Protein AF-A0A356WZ59-F1 (afdb_monomer)

Foldseek 3Di:
DDPCVVVVVVVVVVVVVVPPDDDPPDDDDPVNVVVCCCVPPPVNVVVVVVVVVVVVVVVVVVVVVDDDDDDDD

Secondary structure (DSSP, 8-state):
--TTHHHHHHHHHHHHHTT-PPPP-----HHHHHHHHHHH-HHHHHHHHHHHHHHHHHHHHHHHTSPP-----

pLDDT: mean 86.06, std 11.05, range [52.22, 98.31]

Solvent-accessible surface area (backbone atoms only — not comparable to full-atom values): 4637 Å² total; per-residue (Å²): 132,72,84,60,56,66,58,51,53,51,51,54,55,56,61,59,58,78,70,66,73,72,80,79,81,80,81,74,51,71,67,57,50,52,52,52,43,58,74,67,29,69,66,48,52,50,51,52,51,51,51,53,50,51,52,51,52,54,52,49,57,55,52,72,75,45,90,82,87,80,90,83,132

Mean predicted aligned error: 11.89 Å

Nearest PDB structures (foldseek):
  8yb5-assembly1_B  TM=2.788E-01  e=5.021E+00  Severe acute respiratory syndrome coronavirus 2

Radius of gyration: 30.38 Å; Cα contacts (8 Å, |Δi|>4): 5; chains: 1; bounding box: 58×14×86 Å

Structure (mmCIF, N/CA/C/O backbone):
data_AF-A0A356WZ59-F1
#
_entry.id   AF-A0A356WZ59-F1
#
loop_
_atom_site.group_PDB
_atom_site.id
_atom_site.type_symbol
_atom_site.label_atom_id
_atom_site.label_alt_id
_atom_site.label_comp_id
_atom_site.label_asym_id
_atom_site.label_entity_id
_atom_site.label_seq_id
_atom_site.pdbx_PDB_ins_code
_atom_site.Cartn_x
_atom_site.Cartn_y
_atom_site.Cartn_z
_atom_site.occupancy
_atom_site.B_iso_or_equiv
_atom_site.auth_seq_id
_atom_site.auth_comp_id
_atom_site.auth_asym_id
_atom_site.auth_atom_id
_atom_site.pdbx_PDB_model_num
ATOM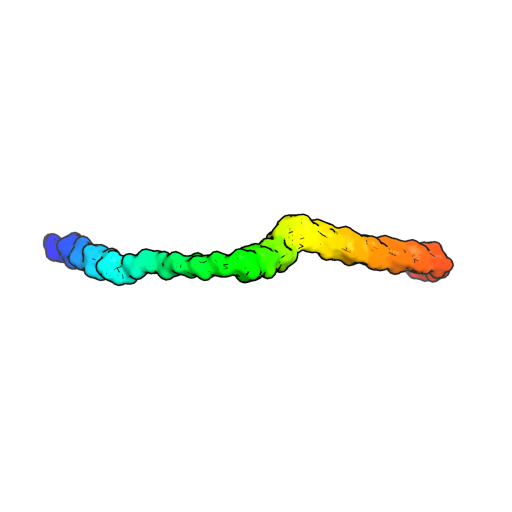 1 N N . MET A 1 1 ? 15.046 4.182 58.587 1.00 52.22 1 MET A N 1
ATOM 2 C CA . MET A 1 1 ? 14.481 4.028 57.227 1.00 52.22 1 MET A CA 1
ATOM 3 C C . MET A 1 1 ? 12.972 3.915 57.355 1.00 52.22 1 MET A C 1
ATOM 5 O O . MET A 1 1 ? 12.489 2.988 57.993 1.00 52.22 1 MET A O 1
ATOM 9 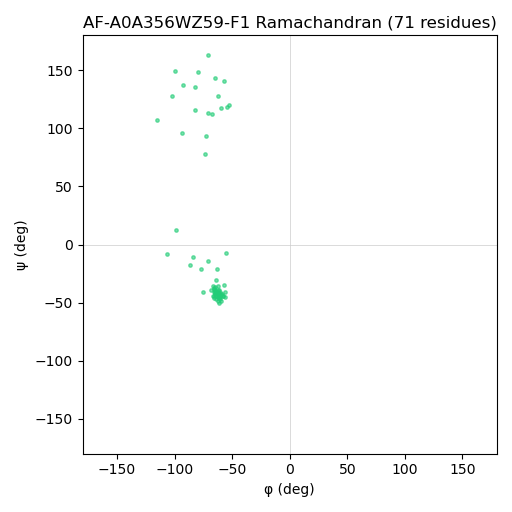N N . ASN A 1 2 ? 12.245 4.932 56.898 1.00 59.19 2 ASN A N 1
ATOM 10 C CA . ASN A 1 2 ? 10.867 5.186 57.319 1.00 59.19 2 ASN A CA 1
ATOM 11 C C . ASN A 1 2 ? 9.921 4.117 56.747 1.00 59.19 2 ASN A C 1
ATOM 13 O O . ASN A 1 2 ? 9.696 4.073 55.541 1.00 59.19 2 ASN A O 1
ATOM 17 N N . LYS A 1 3 ? 9.346 3.278 57.623 1.00 67.69 3 LYS A N 1
ATOM 18 C CA . LYS A 1 3 ? 8.393 2.188 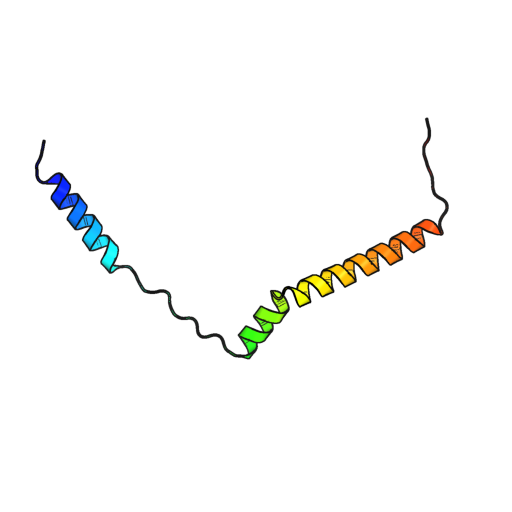57.309 1.00 67.69 3 LYS A CA 1
ATOM 19 C C . LYS A 1 3 ? 7.138 2.629 56.525 1.00 67.69 3 LYS A C 1
ATOM 21 O O . LYS A 1 3 ? 6.373 1.779 56.089 1.00 67.69 3 LYS A O 1
ATOM 26 N N . PHE A 1 4 ? 6.943 3.933 56.330 1.00 72.06 4 PHE A N 1
ATOM 27 C CA . PHE A 1 4 ? 5.817 4.541 55.618 1.00 72.06 4 PHE A CA 1
ATOM 28 C C . PHE A 1 4 ? 6.018 4.665 54.095 1.00 72.06 4 PHE A C 1
ATOM 30 O O . PHE A 1 4 ? 5.038 4.797 53.369 1.00 72.06 4 PHE A O 1
ATOM 37 N N . TYR A 1 5 ? 7.256 4.564 53.588 1.00 79.56 5 TYR A N 1
ATOM 38 C CA . TYR A 1 5 ? 7.545 4.582 52.143 1.00 79.56 5 TYR A CA 1
ATOM 39 C C . TYR A 1 5 ? 6.816 3.506 51.315 1.00 79.56 5 TYR A C 1
ATOM 41 O O . TYR A 1 5 ? 6.266 3.859 50.270 1.00 79.56 5 TYR A O 1
ATOM 49 N N . PRO A 1 6 ? 6.754 2.222 51.730 1.00 82.69 6 PRO A N 1
ATOM 50 C CA . PRO A 1 6 ? 6.040 1.216 50.944 1.00 82.69 6 PRO A CA 1
ATOM 51 C C . PRO A 1 6 ? 4.531 1.482 50.902 1.00 82.69 6 PRO A C 1
ATOM 53 O O . PRO A 1 6 ? 3.907 1.294 49.864 1.00 82.69 6 PRO A O 1
ATOM 56 N N . ALA A 1 7 ? 3.947 1.987 51.993 1.00 83.31 7 ALA A N 1
ATOM 57 C CA . ALA A 1 7 ? 2.529 2.337 52.039 1.00 83.31 7 ALA A CA 1
ATOM 58 C C . ALA A 1 7 ? 2.197 3.507 51.096 1.00 83.31 7 ALA A C 1
ATOM 60 O O . ALA A 1 7 ? 1.169 3.484 50.424 1.00 83.31 7 ALA A O 1
ATOM 61 N N . PHE A 1 8 ? 3.094 4.492 50.994 1.00 85.25 8 PHE A N 1
ATOM 62 C CA . PHE A 1 8 ? 2.953 5.602 50.054 1.00 85.25 8 PHE A CA 1
ATOM 63 C C . PHE A 1 8 ? 3.015 5.138 48.589 1.00 85.25 8 PHE A C 1
ATOM 65 O O . PHE A 1 8 ? 2.189 5.553 47.782 1.00 85.25 8 PHE A O 1
ATOM 72 N N . LEU A 1 9 ? 3.932 4.223 48.251 1.00 84.56 9 LEU A N 1
ATOM 73 C CA . LEU A 1 9 ? 4.018 3.648 46.901 1.00 84.56 9 LEU A CA 1
ATOM 74 C C . LEU A 1 9 ? 2.756 2.866 46.513 1.00 84.56 9 LEU A C 1
ATOM 76 O O . LEU A 1 9 ? 2.272 3.001 45.391 1.00 84.56 9 LEU A O 1
ATOM 80 N N . ILE A 1 10 ? 2.196 2.094 47.447 1.00 86.38 10 ILE A N 1
ATOM 81 C CA . ILE A 1 10 ? 0.947 1.352 47.227 1.00 86.38 10 ILE A CA 1
ATOM 82 C C . ILE A 1 10 ? -0.226 2.316 47.018 1.00 86.38 10 ILE A C 1
ATOM 84 O O . ILE A 1 10 ? -1.035 2.109 46.116 1.00 86.38 10 ILE A O 1
ATOM 88 N N . LEU A 1 11 ? -0.298 3.398 47.799 1.00 85.62 11 LEU A N 1
ATOM 89 C CA . LEU A 1 11 ? -1.335 4.420 47.655 1.00 85.62 11 LEU A CA 1
ATOM 90 C C . LEU A 1 11 ? -1.284 5.086 46.270 1.00 85.62 11 LEU A C 1
ATOM 92 O O . LEU A 1 11 ? -2.315 5.216 45.616 1.00 85.62 11 LEU A O 1
ATOM 96 N N . VAL A 1 12 ? -0.089 5.459 45.800 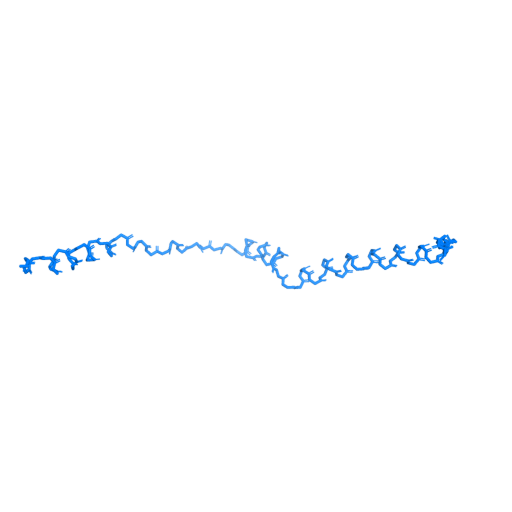1.00 85.19 12 VAL A N 1
ATOM 97 C CA . VAL A 1 12 ? 0.105 6.055 44.466 1.00 85.19 12 VAL A CA 1
ATOM 98 C C . VAL A 1 12 ? -0.304 5.079 43.361 1.00 85.19 12 VAL A C 1
ATOM 100 O O . VAL A 1 12 ? -0.972 5.477 42.408 1.00 85.19 12 VAL A O 1
ATOM 103 N N . PHE A 1 13 ? 0.041 3.797 43.505 1.00 81.06 13 PHE A N 1
ATOM 104 C CA . PHE A 1 13 ? -0.331 2.768 42.536 1.00 81.06 13 PHE A CA 1
ATOM 105 C C . PHE A 1 13 ? -1.853 2.579 42.457 1.00 81.06 13 PHE A C 1
ATOM 107 O O . PHE A 1 13 ? -2.416 2.552 41.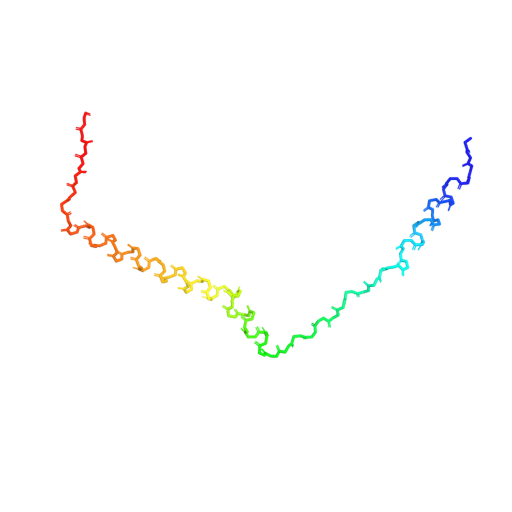367 1.00 81.06 13 PHE A O 1
ATOM 114 N N . ILE A 1 14 ? -2.533 2.534 43.607 1.00 83.38 14 ILE A N 1
ATOM 115 C CA . ILE A 1 14 ? -3.994 2.412 43.686 1.00 83.38 14 ILE A CA 1
ATOM 116 C C . ILE A 1 14 ? -4.677 3.620 43.029 1.00 83.38 14 ILE A C 1
ATOM 118 O O . ILE A 1 14 ? -5.537 3.439 42.168 1.00 83.38 14 ILE A O 1
ATOM 122 N N . VAL A 1 15 ? -4.252 4.845 43.356 1.00 81.06 15 VAL A N 1
ATOM 123 C CA . VAL A 1 15 ? -4.824 6.078 42.782 1.00 81.06 15 VAL A CA 1
ATOM 124 C C . VAL A 1 15 ? -4.612 6.156 41.262 1.00 81.06 15 VAL A C 1
ATOM 126 O O . VAL A 1 15 ? -5.505 6.599 40.541 1.00 81.06 15 VAL A O 1
ATOM 129 N N . GLY A 1 16 ? -3.474 5.669 40.755 1.00 76.31 16 GLY A N 1
ATOM 130 C CA . GLY A 1 16 ? -3.177 5.644 39.320 1.00 76.31 16 GLY A CA 1
ATOM 131 C C . GLY A 1 16 ? -4.119 4.757 38.495 1.00 76.31 16 GLY A C 1
ATOM 132 O O . GLY A 1 16 ? -4.406 5.078 37.345 1.00 76.31 16 GLY A O 1
ATOM 133 N N . THR A 1 17 ? -4.653 3.678 39.077 1.00 73.94 17 THR A N 1
ATOM 134 C CA . THR A 1 17 ? -5.532 2.736 38.353 1.00 73.94 17 THR A CA 1
ATOM 135 C C . THR A 1 17 ? -6.966 3.231 38.147 1.00 73.94 17 THR A C 1
ATOM 137 O O . THR A 1 17 ? -7.633 2.775 37.222 1.00 73.94 17 THR A O 1
ATOM 140 N N . PHE A 1 18 ? -7.443 4.200 38.939 1.00 67.81 18 PHE A N 1
ATOM 141 C CA . PHE A 1 18 ? -8.820 4.710 38.831 1.00 67.81 18 PHE A CA 1
ATOM 142 C C . PHE A 1 18 ? -9.086 5.544 37.569 1.00 67.81 18 PHE A C 1
ATOM 144 O O . PHE A 1 18 ? -10.243 5.772 37.234 1.00 67.81 18 PHE A O 1
ATOM 151 N N . ASN A 1 19 ? -8.041 5.978 36.858 1.00 65.56 19 ASN A N 1
ATOM 152 C CA . ASN A 1 19 ? -8.159 6.758 35.618 1.00 65.56 19 ASN A CA 1
ATOM 153 C C . ASN A 1 19 ? -8.000 5.905 34.349 1.00 65.56 19 ASN A C 1
ATOM 155 O O . ASN A 1 19 ? -7.832 6.445 33.256 1.00 65.56 19 ASN A O 1
ATOM 159 N N . LEU A 1 20 ? -8.043 4.574 34.471 1.00 67.81 20 LEU A N 1
ATOM 160 C CA . LEU A 1 20 ? -8.084 3.676 33.321 1.00 67.81 20 LEU A CA 1
ATOM 161 C C . LEU A 1 20 ? -9.483 3.734 32.693 1.00 67.81 20 LEU A C 1
ATOM 163 O O . LEU A 1 20 ? -10.321 2.861 32.910 1.00 67.81 20 LEU A O 1
ATOM 167 N N . HIS A 1 21 ? -9.745 4.791 31.925 1.00 66.94 21 HIS A N 1
ATOM 168 C CA . HIS A 1 21 ? -10.859 4.804 30.989 1.00 66.94 21 HIS A CA 1
ATOM 169 C C . HIS A 1 21 ? -10.648 3.652 30.001 1.00 66.94 21 HIS A C 1
ATOM 171 O O . HIS A 1 21 ? -9.636 3.596 29.299 1.00 66.94 21 HIS A O 1
ATOM 177 N N . ALA A 1 22 ? -11.574 2.692 30.004 1.00 69.69 22 ALA A N 1
ATOM 178 C CA . ALA A 1 22 ? -11.601 1.637 29.005 1.00 69.69 22 ALA A CA 1
ATOM 179 C C . ALA A 1 22 ? -11.692 2.276 27.614 1.00 69.69 22 ALA A C 1
ATOM 181 O O . ALA A 1 22 ? -12.364 3.289 27.440 1.00 69.69 22 ALA A O 1
ATOM 182 N N . GLN A 1 23 ? -10.971 1.696 26.656 1.00 71.31 23 GLN A N 1
ATOM 183 C CA . GLN A 1 23 ? -10.872 2.195 25.290 1.00 71.31 23 GLN A CA 1
ATOM 184 C C . GLN A 1 23 ? -12.281 2.402 24.718 1.00 71.31 23 GLN A C 1
ATOM 186 O O . GLN A 1 23 ? -13.060 1.447 24.669 1.00 71.31 23 GLN A O 1
ATOM 191 N N . ASP A 1 24 ? -12.611 3.637 24.327 1.00 68.81 24 ASP A N 1
ATOM 192 C CA . ASP A 1 24 ? -13.903 3.947 23.721 1.00 68.81 24 ASP A CA 1
ATOM 193 C C . ASP A 1 24 ? -14.112 3.024 22.517 1.00 68.81 24 ASP A C 1
ATOM 195 O O . ASP A 1 24 ? -13.318 3.003 21.571 1.00 68.81 24 ASP A O 1
ATOM 199 N N . GLN A 1 25 ? -15.157 2.198 22.584 1.00 71.62 25 GLN A N 1
ATOM 200 C CA . GLN A 1 25 ? -15.457 1.231 21.542 1.00 71.62 25 GLN A CA 1
ATOM 201 C C . GLN A 1 25 ? -16.000 1.982 20.326 1.00 71.62 25 GLN A C 1
ATOM 203 O O . GLN A 1 25 ? -17.193 2.261 20.227 1.00 71.62 25 GLN A O 1
ATOM 208 N N . GLN A 1 26 ? -15.108 2.319 19.396 1.00 72.69 26 GLN A N 1
ATOM 209 C CA . GLN A 1 26 ? -15.490 2.918 18.127 1.00 72.69 26 GLN A CA 1
ATOM 210 C C . GLN A 1 26 ? -16.259 1.883 17.300 1.00 72.69 26 GLN A C 1
ATOM 212 O O . GLN A 1 26 ? -15.711 0.867 16.868 1.00 72.69 26 GLN A O 1
ATOM 217 N N . THR A 1 27 ? -17.551 2.123 17.096 1.00 82.00 27 THR A N 1
ATOM 218 C CA . THR A 1 27 ? -18.375 1.318 16.200 1.00 82.00 27 THR A CA 1
ATOM 219 C C . THR A 1 27 ? -18.156 1.801 14.774 1.00 82.00 27 THR A C 1
ATOM 221 O O . THR A 1 27 ? -18.458 2.941 14.435 1.00 82.00 27 THR A O 1
ATOM 224 N N . LEU A 1 28 ? -17.592 0.934 13.936 1.00 86.31 28 LEU A N 1
ATOM 225 C CA . LEU A 1 28 ? -17.441 1.219 12.515 1.00 86.31 28 LEU A CA 1
ATOM 226 C C . LEU A 1 28 ? -18.750 0.912 11.796 1.00 86.31 28 LEU A C 1
ATOM 228 O O . LEU A 1 28 ? -19.363 -0.140 12.003 1.00 86.31 28 LEU A O 1
ATOM 232 N N . THR A 1 29 ? -19.161 1.813 10.915 1.00 93.25 29 THR A N 1
ATOM 233 C CA . THR A 1 29 ? -20.219 1.525 9.951 1.00 93.25 29 THR A CA 1
ATOM 234 C C . THR A 1 29 ? -19.718 0.544 8.887 1.00 93.25 29 THR A C 1
ATOM 236 O O . THR A 1 29 ? -18.512 0.332 8.703 1.00 93.25 29 THR A O 1
ATOM 239 N N . LEU A 1 30 ? -20.650 -0.079 8.161 1.00 91.56 30 LEU A N 1
ATOM 240 C CA . LEU A 1 30 ? -20.307 -0.975 7.054 1.00 91.56 30 LEU A CA 1
ATOM 241 C C . LEU A 1 30 ? -19.479 -0.248 5.984 1.00 91.56 30 LEU A C 1
ATOM 243 O O . LEU A 1 30 ? -18.487 -0.792 5.510 1.00 91.56 30 LEU A O 1
ATOM 247 N N . GLU A 1 31 ? -19.861 0.983 5.646 1.00 92.75 31 GLU A N 1
ATOM 248 C CA . GLU A 1 31 ? -19.171 1.789 4.637 1.00 92.75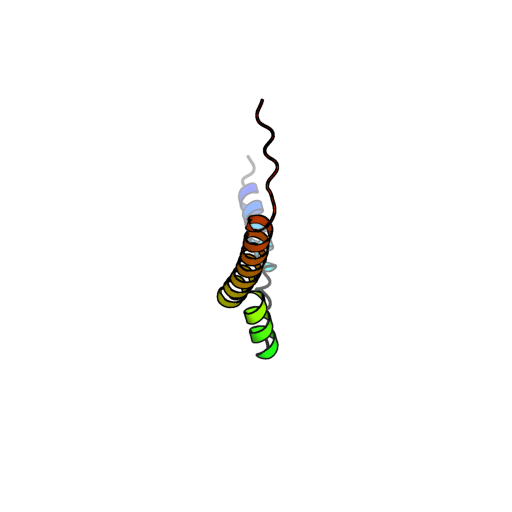 31 GLU A CA 1
ATOM 249 C C . GLU A 1 31 ? -17.734 2.111 5.064 1.00 92.75 31 GLU A C 1
ATOM 251 O O . GLU A 1 31 ? -16.793 1.882 4.307 1.00 92.75 31 GLU A O 1
ATOM 256 N N . GLU A 1 32 ? -17.535 2.544 6.313 1.00 91.44 32 GLU A N 1
ATOM 257 C CA . GLU A 1 32 ? -16.193 2.791 6.858 1.00 91.44 32 GLU A CA 1
ATOM 258 C C . GLU A 1 32 ? -15.343 1.522 6.857 1.00 91.44 32 GLU A C 1
ATOM 260 O O . GLU A 1 32 ? -14.170 1.558 6.493 1.00 91.44 32 GLU A O 1
ATOM 265 N N . SER A 1 33 ? -15.937 0.379 7.202 1.00 92.19 33 SER A N 1
ATOM 266 C CA . SER A 1 33 ? -15.243 -0.909 7.184 1.00 92.19 33 SER A CA 1
ATOM 267 C C . SER A 1 33 ? -14.799 -1.295 5.769 1.00 92.19 33 SER A C 1
ATOM 269 O O . SER A 1 33 ? -13.680 -1.777 5.581 1.00 92.19 33 SER A O 1
ATOM 271 N N . ILE A 1 34 ? -15.647 -1.056 4.763 1.00 92.31 34 ILE A N 1
ATOM 272 C CA . ILE A 1 34 ? -15.326 -1.304 3.352 1.00 92.31 34 ILE A CA 1
ATOM 273 C C . ILE A 1 34 ? -14.212 -0.368 2.885 1.00 92.31 34 ILE A C 1
ATOM 275 O O . ILE A 1 34 ? -13.267 -0.821 2.237 1.00 92.31 34 ILE A O 1
ATOM 279 N N . GLU A 1 35 ? -14.280 0.916 3.225 1.00 93.00 35 GLU A N 1
ATOM 280 C CA . GLU A 1 35 ? -13.273 1.889 2.810 1.00 93.00 35 GLU A CA 1
ATOM 281 C C . GLU A 1 35 ? -11.913 1.602 3.463 1.00 93.00 35 GLU A C 1
ATOM 283 O O . GLU A 1 35 ? -10.894 1.528 2.770 1.00 93.00 35 GLU A O 1
ATOM 288 N N . ILE A 1 36 ? -11.897 1.294 4.764 1.00 90.12 36 ILE A N 1
ATOM 289 C CA . ILE A 1 36 ? -10.691 0.851 5.474 1.00 90.12 36 ILE A CA 1
ATOM 290 C C . ILE A 1 36 ? -10.119 -0.409 4.815 1.00 90.12 36 ILE A C 1
ATOM 292 O O . ILE A 1 36 ? -8.907 -0.486 4.593 1.00 90.12 36 ILE A O 1
ATOM 296 N N . ALA A 1 37 ? -10.961 -1.383 4.457 1.00 90.31 37 ALA A N 1
ATOM 297 C CA . ALA A 1 37 ? -10.520 -2.604 3.790 1.00 90.31 37 ALA A CA 1
ATO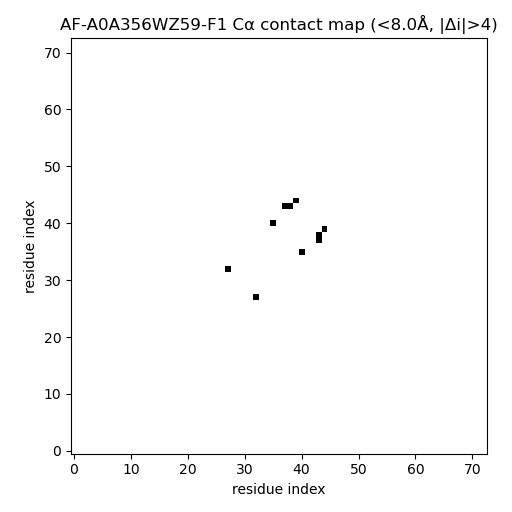M 298 C C . ALA A 1 37 ? -9.963 -2.329 2.384 1.00 90.31 37 ALA A C 1
ATOM 300 O O . ALA A 1 37 ? -8.929 -2.882 2.009 1.00 90.31 37 ALA A O 1
ATOM 301 N N . LYS A 1 38 ? -10.576 -1.445 1.596 1.00 89.00 38 LYS A N 1
ATOM 302 C CA . LYS A 1 38 ? -10.054 -1.057 0.276 1.00 89.00 38 LYS A CA 1
ATOM 303 C C . LYS A 1 38 ? -8.678 -0.403 0.378 1.00 89.00 38 LYS A C 1
ATOM 305 O O . LYS A 1 38 ? -7.809 -0.696 -0.443 1.00 89.00 38 LYS A O 1
ATOM 310 N N . GLN A 1 39 ? -8.462 0.431 1.389 1.00 87.62 39 GLN A N 1
ATOM 311 C CA . GLN A 1 39 ? -7.191 1.123 1.599 1.00 87.62 39 GLN A CA 1
ATOM 312 C C . GLN A 1 39 ? -6.103 0.198 2.161 1.00 87.62 39 GLN A C 1
ATOM 314 O O . GLN A 1 39 ? -4.955 0.252 1.721 1.00 87.62 39 GLN A O 1
ATOM 319 N N . ASN A 1 40 ? -6.457 -0.683 3.100 1.00 88.75 40 ASN A N 1
ATOM 320 C CA . ASN A 1 40 ? -5.482 -1.443 3.886 1.00 88.75 40 ASN A CA 1
ATOM 321 C C . ASN A 1 40 ? -5.373 -2.927 3.504 1.00 88.75 40 ASN A C 1
ATOM 323 O O . ASN A 1 40 ? -4.470 -3.615 3.987 1.00 88.75 40 ASN A O 1
ATOM 327 N N . SER A 1 41 ? -6.253 -3.454 2.645 1.00 93.31 41 SER A N 1
ATOM 328 C CA . SER A 1 41 ? -6.241 -4.885 2.322 1.00 93.31 41 SER A CA 1
ATOM 329 C C . SER A 1 41 ? -4.961 -5.314 1.592 1.00 93.31 41 SER A C 1
ATOM 331 O O . SER A 1 41 ? -4.463 -4.609 0.703 1.00 93.31 41 SER A O 1
ATOM 333 N N . PRO A 1 42 ? -4.451 -6.527 1.882 1.00 93.75 42 PRO A N 1
ATOM 334 C CA . PRO A 1 42 ? -3.332 -7.111 1.146 1.00 93.75 42 PRO A CA 1
ATOM 335 C C . PRO A 1 42 ? -3.596 -7.222 -0.360 1.00 93.75 42 PRO A C 1
ATOM 337 O O . PRO A 1 42 ? -2.684 -7.012 -1.156 1.00 93.75 42 PRO A O 1
ATOM 340 N N . LEU A 1 43 ? -4.844 -7.499 -0.755 1.00 93.56 43 LEU A N 1
ATOM 341 C CA . LEU A 1 43 ? -5.248 -7.606 -2.159 1.00 93.56 43 LEU A CA 1
ATOM 342 C C . LEU A 1 43 ? -5.127 -6.268 -2.894 1.00 93.56 43 LEU A C 1
ATOM 344 O O . LEU A 1 43 ? -4.551 -6.221 -3.979 1.00 93.56 43 LEU A O 1
ATOM 348 N N . SER A 1 44 ? -5.605 -5.178 -2.287 1.00 91.50 44 SER A N 1
ATOM 349 C CA . SER A 1 44 ? -5.469 -3.829 -2.850 1.00 91.50 44 SER A CA 1
ATOM 350 C C . SER A 1 44 ? -3.998 -3.442 -3.029 1.00 91.50 44 SER A C 1
ATOM 352 O O . SER A 1 44 ? -3.580 -2.972 -4.090 1.00 91.50 44 SER A O 1
ATOM 354 N N . ARG A 1 45 ? -3.160 -3.735 -2.028 1.00 93.69 45 ARG A N 1
ATOM 355 C CA . ARG A 1 45 ? -1.709 -3.506 -2.111 1.00 93.69 45 ARG A CA 1
ATOM 356 C C . ARG A 1 45 ? -1.057 -4.339 -3.214 1.00 93.69 45 ARG A C 1
ATOM 358 O O . ARG A 1 45 ? -0.274 -3.800 -3.992 1.00 93.69 45 ARG A O 1
ATOM 365 N N . ALA A 1 46 ? -1.396 -5.624 -3.314 1.00 95.88 46 ALA A N 1
ATOM 366 C CA . ALA A 1 46 ? -0.891 -6.506 -4.362 1.00 95.88 46 ALA A CA 1
ATOM 367 C C . ALA A 1 46 ? -1.270 -6.000 -5.763 1.00 95.88 46 ALA A C 1
ATOM 369 O O . ALA A 1 46 ? -0.414 -5.955 -6.645 1.00 95.88 46 ALA A O 1
ATOM 370 N N . ALA A 1 47 ? -2.512 -5.543 -5.952 1.00 95.31 47 ALA A N 1
ATOM 371 C CA . ALA A 1 47 ? -2.971 -4.957 -7.210 1.00 95.31 47 ALA A CA 1
ATOM 372 C C . ALA A 1 47 ? -2.202 -3.672 -7.567 1.00 95.31 47 ALA A C 1
ATOM 374 O O . ALA A 1 47 ? -1.763 -3.510 -8.706 1.00 95.31 47 ALA A O 1
ATOM 375 N N . ASN A 1 48 ? -1.957 -2.791 -6.591 1.00 94.19 48 ASN A N 1
ATOM 376 C CA . ASN A 1 48 ? -1.147 -1.587 -6.795 1.00 94.19 48 ASN A CA 1
ATOM 377 C C . ASN A 1 48 ? 0.294 -1.921 -7.207 1.00 94.19 48 ASN A C 1
ATOM 379 O O . ASN A 1 48 ? 0.818 -1.347 -8.163 1.00 94.19 48 ASN A O 1
ATOM 383 N N . PHE A 1 49 ? 0.937 -2.884 -6.541 1.00 96.44 49 PHE A N 1
ATOM 384 C CA . PHE A 1 49 ? 2.277 -3.328 -6.934 1.00 96.44 49 PHE A CA 1
ATOM 385 C C . PHE A 1 49 ? 2.286 -3.996 -8.315 1.00 96.44 49 PHE A C 1
ATOM 387 O O . PHE A 1 49 ? 3.207 -3.764 -9.100 1.00 96.44 49 PHE A O 1
ATOM 394 N N . ALA A 1 50 ? 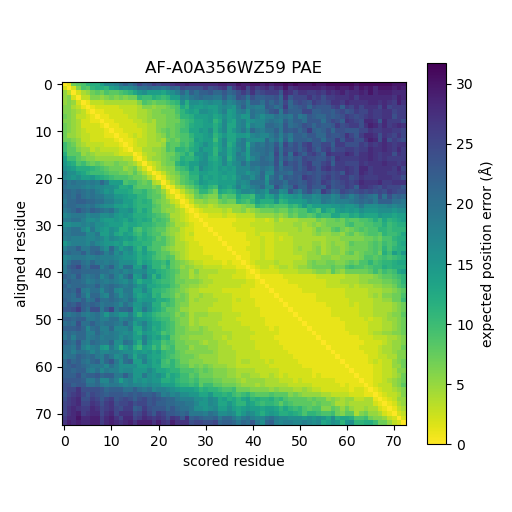1.247 -4.759 -8.663 1.00 97.19 50 ALA A N 1
ATOM 395 C CA . ALA A 1 50 ? 1.090 -5.334 -9.995 1.00 97.19 50 ALA A CA 1
ATOM 396 C C . ALA A 1 50 ? 0.980 -4.243 -11.076 1.00 97.19 50 ALA A C 1
ATOM 398 O O . ALA A 1 50 ? 1.656 -4.326 -12.104 1.00 97.19 50 ALA A O 1
ATOM 399 N N . LEU A 1 51 ? 0.217 -3.177 -10.822 1.00 97.38 51 LEU A N 1
ATOM 400 C CA . LEU A 1 51 ? 0.111 -2.023 -11.716 1.00 97.38 51 LEU A CA 1
ATOM 401 C C . LEU A 1 51 ? 1.470 -1.332 -11.904 1.00 97.38 51 LEU A C 1
ATOM 403 O O . LEU A 1 51 ? 1.913 -1.109 -13.033 1.00 97.38 51 LEU A O 1
ATOM 407 N N . ILE A 1 52 ? 2.155 -1.025 -10.799 1.00 98.06 52 ILE A N 1
ATOM 408 C CA . ILE A 1 52 ? 3.467 -0.369 -10.819 1.00 98.06 52 ILE A CA 1
ATOM 409 C C . ILE A 1 52 ? 4.482 -1.234 -11.576 1.00 98.06 52 ILE A C 1
ATOM 411 O O . ILE A 1 52 ? 5.179 -0.731 -12.457 1.00 98.06 52 ILE A O 1
ATOM 415 N N . SER A 1 53 ? 4.539 -2.535 -11.286 1.00 98.00 53 SER A N 1
ATOM 416 C CA . SER A 1 53 ? 5.458 -3.458 -11.962 1.00 98.00 53 SER A CA 1
ATOM 417 C C . SER A 1 53 ? 5.180 -3.555 -13.463 1.00 98.00 53 SER A C 1
ATOM 419 O O . SER A 1 53 ? 6.117 -3.537 -14.260 1.00 98.00 53 SER A O 1
ATOM 421 N N . SER A 1 54 ? 3.907 -3.565 -13.868 1.00 97.88 54 SER A N 1
ATOM 422 C CA . SER A 1 54 ? 3.508 -3.588 -15.278 1.00 97.88 54 SER A CA 1
ATOM 423 C C . SER A 1 54 ? 3.942 -2.316 -16.003 1.00 97.88 54 SER A C 1
ATOM 425 O O . SER A 1 54 ? 4.479 -2.382 -17.108 1.00 97.88 54 SER A O 1
ATOM 427 N N . LYS A 1 55 ? 3.797 -1.154 -15.353 1.00 98.31 55 LYS A N 1
ATOM 428 C CA . LYS A 1 55 ? 4.270 0.132 -15.881 1.00 98.31 55 LYS A CA 1
ATOM 429 C C . LYS A 1 55 ? 5.785 0.139 -16.091 1.00 98.31 55 LYS A C 1
ATOM 431 O O . LYS A 1 55 ? 6.250 0.590 -17.135 1.00 98.31 55 LYS A O 1
ATOM 436 N N . TRP A 1 56 ? 6.557 -0.341 -15.118 1.00 98.19 56 TRP A N 1
ATOM 437 C CA . TRP A 1 56 ? 8.016 -0.401 -15.246 1.00 98.19 56 TRP A CA 1
ATOM 438 C C . TRP A 1 56 ? 8.466 -1.412 -16.294 1.00 98.19 56 TRP A C 1
ATOM 440 O O . TRP A 1 56 ? 9.357 -1.099 -17.077 1.00 98.19 56 TRP A O 1
ATOM 450 N N . ARG A 1 57 ? 7.802 -2.568 -16.385 1.00 98.00 57 ARG A N 1
ATOM 451 C CA . ARG A 1 57 ? 8.056 -3.555 -17.440 1.00 98.00 57 ARG A CA 1
ATOM 452 C C . ARG A 1 57 ? 7.848 -2.959 -18.830 1.00 98.00 57 ARG A C 1
ATOM 454 O O . ARG A 1 57 ? 8.690 -3.148 -19.697 1.00 98.00 57 ARG A O 1
ATOM 461 N N . TYR A 1 58 ? 6.771 -2.201 -19.022 1.00 97.88 58 TYR A N 1
ATOM 462 C CA . TYR A 1 58 ? 6.516 -1.512 -20.286 1.00 97.88 58 TYR A CA 1
ATOM 463 C C . TYR A 1 58 ? 7.613 -0.496 -20.631 1.00 97.88 58 TYR A C 1
ATOM 465 O O . TYR A 1 58 ? 8.078 -0.450 -21.765 1.00 97.88 58 TYR A O 1
ATOM 473 N N . LYS A 1 59 ? 8.068 0.288 -19.649 1.00 96.88 59 LYS A N 1
ATOM 474 C CA . LYS A 1 59 ? 9.169 1.240 -19.849 1.00 96.88 59 LYS A CA 1
ATOM 475 C C . LYS A 1 59 ? 10.499 0.555 -20.166 1.00 96.88 59 LYS A C 1
ATOM 477 O O . LYS A 1 59 ? 11.213 1.039 -21.032 1.00 96.88 59 LYS A O 1
ATOM 482 N N . SER A 1 60 ? 10.812 -0.550 -19.488 1.00 96.88 60 SER A N 1
ATOM 483 C CA . SER A 1 60 ? 12.006 -1.356 -19.776 1.00 96.88 60 SER A CA 1
ATOM 484 C C . SER A 1 60 ? 11.966 -1.869 -21.209 1.00 96.88 60 SER A C 1
ATOM 486 O O . SER A 1 60 ? 12.899 -1.637 -21.958 1.00 96.88 60 SER A O 1
ATOM 488 N N . PHE A 1 61 ? 10.832 -2.445 -21.618 1.00 96.88 61 PHE A N 1
ATOM 489 C CA . PHE A 1 61 ? 10.640 -2.911 -22.987 1.00 96.88 61 PHE A CA 1
ATOM 490 C C . PHE A 1 61 ? 10.852 -1.797 -24.019 1.00 96.88 61 PHE A C 1
ATOM 492 O O . PHE A 1 61 ? 11.467 -2.028 -25.050 1.00 96.88 61 PHE A O 1
ATOM 499 N N . GLN A 1 62 ? 10.375 -0.576 -23.753 1.00 97.06 62 GLN A N 1
ATOM 500 C CA . GLN A 1 62 ? 10.660 0.556 -24.638 1.00 97.06 62 GLN A CA 1
ATOM 501 C C . GLN A 1 62 ? 12.147 0.923 -24.678 1.00 97.06 62 GLN A C 1
ATOM 503 O O . GLN A 1 62 ? 12.642 1.272 -25.744 1.00 97.06 62 GLN A O 1
ATOM 508 N N . ALA A 1 63 ? 12.845 0.874 -23.541 1.00 95.38 63 ALA A N 1
ATOM 509 C CA . ALA A 1 63 ? 14.272 1.175 -23.477 1.00 95.38 63 ALA A CA 1
ATOM 510 C C . ALA A 1 63 ? 15.103 0.147 -24.256 1.00 95.38 63 ALA A C 1
ATOM 512 O O . ALA A 1 63 ? 16.027 0.541 -24.957 1.00 95.38 63 ALA A O 1
ATOM 513 N N . ASP A 1 64 ? 14.715 -1.130 -24.213 1.00 93.31 64 ASP A N 1
ATOM 514 C CA . ASP A 1 64 ? 15.372 -2.213 -24.958 1.00 93.31 64 ASP A CA 1
ATOM 515 C C . ASP A 1 64 ? 15.283 -2.027 -26.487 1.00 93.31 64 ASP A C 1
ATOM 517 O O . ASP A 1 64 ? 16.075 -2.595 -27.236 1.00 93.31 64 ASP A O 1
ATOM 521 N N . LEU A 1 65 ? 14.318 -1.236 -26.971 1.00 95.44 65 LEU A N 1
ATOM 522 C CA . LEU A 1 65 ? 14.174 -0.906 -28.394 1.00 95.44 65 LEU A CA 1
ATOM 523 C C . LEU A 1 65 ? 15.061 0.268 -28.833 1.00 95.44 65 LEU A C 1
ATOM 525 O O . LEU A 1 65 ? 15.150 0.548 -30.030 1.00 95.44 65 LEU A O 1
ATOM 529 N N . LEU A 1 66 ? 15.670 0.985 -27.890 1.00 94.50 66 LEU A N 1
ATOM 530 C CA . LEU A 1 66 ? 16.520 2.137 -28.161 1.00 94.50 66 LEU A CA 1
ATOM 531 C C . LEU A 1 66 ? 17.999 1.729 -28.102 1.00 94.50 66 LEU A C 1
ATOM 533 O O . LEU A 1 66 ? 18.360 0.827 -27.349 1.00 94.50 66 LEU A O 1
ATOM 537 N N . PRO A 1 67 ? 18.880 2.386 -28.877 1.00 93.50 67 PRO A N 1
ATOM 538 C CA . PRO A 1 67 ? 20.311 2.136 -28.774 1.00 93.50 67 PRO A CA 1
ATOM 539 C C . PRO A 1 67 ? 20.811 2.500 -27.369 1.00 93.50 67 PRO A C 1
ATOM 541 O O . PRO A 1 67 ? 20.573 3.613 -26.891 1.00 93.50 67 PRO A O 1
ATOM 544 N N . SER A 1 68 ? 21.507 1.567 -26.718 1.00 86.81 68 SER A N 1
ATOM 545 C CA . SER A 1 68 ? 22.194 1.817 -25.452 1.00 86.81 68 SER A CA 1
ATOM 546 C C . SER A 1 68 ? 23.524 2.535 -25.695 1.00 86.81 68 SER A C 1
ATOM 548 O O . SER A 1 68 ? 24.169 2.364 -26.731 1.00 86.81 68 SER A O 1
ATOM 550 N N . LEU A 1 69 ? 23.925 3.367 -24.736 1.00 88.12 69 LEU A N 1
ATOM 551 C CA . LEU A 1 69 ? 25.257 3.956 -24.678 1.00 88.12 69 LEU A CA 1
ATOM 552 C C . LEU A 1 69 ? 25.940 3.410 -23.429 1.00 88.12 69 LEU A C 1
ATOM 554 O O . LEU A 1 69 ? 25.5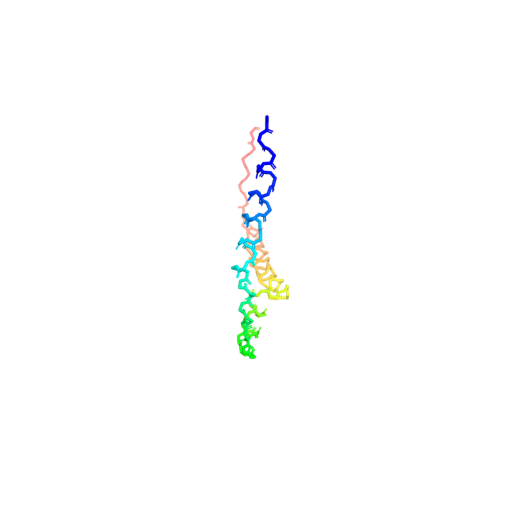99 3.819 -22.321 1.00 88.12 69 LEU A O 1
ATOM 558 N N . ASP A 1 70 ? 26.904 2.521 -23.627 1.00 87.25 70 ASP A N 1
ATOM 559 C CA . ASP A 1 70 ? 27.756 2.013 -22.560 1.00 87.25 70 ASP A CA 1
ATOM 560 C C . ASP A 1 70 ? 29.114 2.721 -22.640 1.00 87.25 70 ASP A C 1
ATOM 562 O O . ASP A 1 70 ? 29.723 2.821 -23.708 1.00 87.25 70 ASP A O 1
ATOM 566 N N . LEU A 1 71 ? 29.561 3.286 -21.518 1.00 84.75 71 LEU A N 1
ATOM 567 C CA . LEU A 1 71 ? 30.874 3.918 -21.399 1.00 84.75 71 LEU A CA 1
ATOM 568 C C . LEU A 1 71 ? 31.852 2.869 -20.867 1.00 84.75 71 LEU A C 1
ATOM 570 O O . LEU A 1 71 ? 31.920 2.655 -19.659 1.00 84.75 71 LEU A O 1
ATOM 574 N N . ASP A 1 72 ? 32.574 2.217 -21.774 1.00 78.88 72 ASP A N 1
ATOM 575 C CA . ASP A 1 72 ? 33.684 1.321 -21.438 1.00 78.88 72 ASP A CA 1
ATOM 576 C C . ASP A 1 72 ? 35.005 2.112 -21.451 1.00 78.88 72 ASP A C 1
ATOM 578 O O . ASP A 1 72 ? 35.221 2.946 -22.339 1.00 78.88 72 ASP A O 1
ATOM 582 N N . GLY A 1 73 ? 35.874 1.881 -20.461 1.00 65.69 73 GLY A N 1
ATOM 583 C CA . GLY A 1 73 ? 37.146 2.590 -20.266 1.00 65.69 73 GLY A CA 1
ATOM 584 C C . GLY A 1 73 ? 38.247 1.696 -19.720 1.00 65.69 73 GLY A C 1
ATOM 585 O O . GLY A 1 73 ? 37.928 0.796 -18.913 1.00 65.69 73 GLY A O 1
#

Sequence (73 aa):
MNKFYPAFLILVFIVGTFNLHAQDQQTLTLEESIEIAKQNSPLSRAANFALISSKWRYKSFQADLLPSLDLDG